Protein AF-A0A8T3Z230-F1 (afdb_monomer_lite)

Secondary structure (DSSP, 8-state):
-TT----EEEEEE---TTSTTSS--EEEEEE---TT-GGGS--HHHHHS-----S-HHHHHHHHHHHH--

Foldseek 3Di:
DVVQFDDKDWDWDDDDPPDPDPDHIDIDIGGQHDPPDPVSDQDPCVVPNNDDDPDDVVVVVVVVCVVPVD

Sequence (70 aa):
DISGVYSFNLSISCPPLDKEGEYPYLIRIVDRGSLLKSTADIGGMELYGSSVVADDPYKFIAILKTVFNR

Structure (mmCIF, N/CA/C/O backbone):
data_AF-A0A8T3Z230-F1
#
_entry.id   AF-A0A8T3Z230-F1
#
loop_
_atom_site.group_PDB
_atom_site.id
_atom_site.type_symbol
_atom_site.label_atom_id
_atom_site.label_alt_id
_atom_site.label_comp_id
_atom_site.label_asym_id
_atom_site.label_entity_id
_atom_site.label_seq_id
_atom_site.pdbx_PDB_ins_code
_atom_site.Cartn_x
_atom_site.Cartn_y
_atom_site.Cartn_z
_atom_site.occupancy
_atom_site.B_iso_or_equiv
_atom_site.auth_seq_id
_atom_site.auth_comp_id
_atom_site.auth_asym_id
_atom_site.auth_atom_id
_atom_site.pdbx_PDB_model_num
ATOM 1 N N . ASP A 1 1 ? -3.008 -2.922 -20.190 1.00 52.62 1 ASP A N 1
ATOM 2 C CA . ASP A 1 1 ? -3.933 -2.153 -19.341 1.00 52.62 1 ASP A CA 1
ATOM 3 C C . ASP A 1 1 ? -3.300 -0.803 -19.013 1.00 52.62 1 ASP A C 1
ATOM 5 O O . ASP A 1 1 ? -2.074 -0.740 -19.003 1.00 52.62 1 ASP A O 1
ATOM 9 N N . ILE A 1 2 ? -4.084 0.259 -18.815 1.00 61.59 2 ILE A N 1
ATOM 10 C CA . ILE A 1 2 ? -3.618 1.665 -18.725 1.00 61.59 2 ILE A CA 1
ATOM 11 C C . ILE A 1 2 ? -2.596 1.882 -17.591 1.00 61.59 2 ILE A C 1
ATOM 13 O O . ILE A 1 2 ? -1.749 2.764 -17.699 1.00 61.59 2 ILE A O 1
ATOM 17 N N . SER A 1 3 ? -2.632 1.059 -16.539 1.00 64.62 3 SER A N 1
ATOM 18 C CA . SER A 1 3 ? -1.701 1.112 -15.402 1.00 64.62 3 SER A CA 1
ATOM 19 C C . SER A 1 3 ? -0.625 0.020 -15.402 1.00 64.62 3 SER A C 1
ATOM 21 O O . SER A 1 3 ? 0.288 0.083 -14.588 1.00 64.62 3 SER A O 1
ATOM 23 N N . GLY A 1 4 ? -0.706 -0.983 -16.285 1.00 74.62 4 GLY A N 1
ATOM 24 C CA . GLY A 1 4 ? 0.284 -2.068 -16.345 1.00 74.62 4 GLY A CA 1
ATOM 25 C C . GLY A 1 4 ? 0.396 -2.939 -15.082 1.00 74.62 4 GLY A C 1
ATOM 26 O O . GLY A 1 4 ? 1.424 -3.587 -14.906 1.00 74.62 4 GLY A O 1
ATOM 27 N N . VAL A 1 5 ? -0.630 -2.966 -14.224 1.00 77.50 5 VAL A N 1
ATOM 28 C CA . VAL A 1 5 ? -0.686 -3.808 -13.014 1.00 77.50 5 VAL A CA 1
ATOM 29 C C . VAL A 1 5 ? -0.938 -5.266 -13.411 1.00 77.50 5 VAL A C 1
ATOM 31 O O . VAL A 1 5 ? -1.899 -5.554 -14.122 1.00 77.50 5 VAL A O 1
ATOM 34 N N . TYR A 1 6 ? -0.097 -6.191 -12.939 1.00 81.25 6 TYR A N 1
ATOM 35 C CA . TYR A 1 6 ? -0.224 -7.631 -13.233 1.00 81.25 6 TYR A CA 1
ATOM 36 C C . TYR A 1 6 ? -0.592 -8.465 -12.005 1.00 81.25 6 TYR A C 1
ATOM 38 O O . TYR A 1 6 ? -1.257 -9.492 -12.130 1.00 81.25 6 TYR A O 1
ATOM 46 N N . SER A 1 7 ? -0.154 -8.045 -10.820 1.00 82.56 7 SER A N 1
ATOM 47 C CA . SER A 1 7 ? -0.444 -8.710 -9.553 1.00 82.56 7 SER A CA 1
ATOM 48 C C . SER A 1 7 ? -0.478 -7.678 -8.429 1.00 82.56 7 SER A C 1
ATOM 50 O O . SER A 1 7 ? 0.235 -6.680 -8.487 1.00 82.56 7 SER A O 1
ATOM 52 N N . PHE A 1 8 ? -1.318 -7.888 -7.414 1.00 86.06 8 PHE A N 1
ATOM 53 C CA . PHE A 1 8 ? -1.427 -6.967 -6.284 1.00 86.06 8 PHE A CA 1
ATOM 54 C C . PHE A 1 8 ? -1.704 -7.703 -4.973 1.00 86.06 8 PHE A C 1
ATOM 56 O O . PHE A 1 8 ? -2.292 -8.783 -4.960 1.00 86.06 8 PHE A O 1
ATOM 63 N N . ASN A 1 9 ? -1.316 -7.071 -3.867 1.00 87.75 9 ASN A N 1
ATOM 64 C CA . ASN A 1 9 ? -1.680 -7.481 -2.517 1.00 87.75 9 ASN A CA 1
ATOM 65 C C . ASN A 1 9 ? -2.785 -6.577 -1.968 1.00 87.75 9 ASN A C 1
ATOM 67 O O . ASN A 1 9 ? -2.771 -5.365 -2.190 1.00 87.75 9 ASN A O 1
ATOM 71 N N . LEU A 1 10 ? -3.699 -7.170 -1.203 1.00 91.62 10 LEU A N 1
ATOM 72 C CA . LEU A 1 10 ? -4.741 -6.475 -0.456 1.00 91.62 10 LEU A CA 1
ATOM 73 C C . LEU A 1 10 ? -4.535 -6.737 1.035 1.00 91.62 10 LEU A C 1
ATOM 75 O O . LEU A 1 10 ? -4.408 -7.889 1.448 1.00 91.62 10 LEU A O 1
ATOM 79 N N . SER A 1 11 ? -4.543 -5.681 1.843 1.00 93.94 11 SER A N 1
ATOM 80 C CA . SER A 1 11 ? -4.634 -5.804 3.294 1.00 93.94 11 SER A CA 1
ATOM 81 C C . SER A 1 11 ? -5.706 -4.887 3.864 1.00 93.94 11 SER A C 1
ATOM 83 O O . SER A 1 11 ? -6.001 -3.817 3.326 1.00 93.94 11 SER A O 1
ATOM 85 N N . ILE A 1 12 ? -6.299 -5.336 4.967 1.00 93.12 12 ILE A N 1
ATOM 86 C CA . ILE A 1 12 ? -7.286 -4.587 5.733 1.00 93.12 12 ILE A CA 1
ATOM 87 C C . ILE A 1 12 ? -6.747 -4.495 7.153 1.00 93.12 12 ILE A C 1
ATOM 89 O O . ILE A 1 12 ? -6.547 -5.511 7.816 1.00 93.12 12 ILE A O 1
ATOM 93 N N . SER A 1 13 ? -6.492 -3.276 7.603 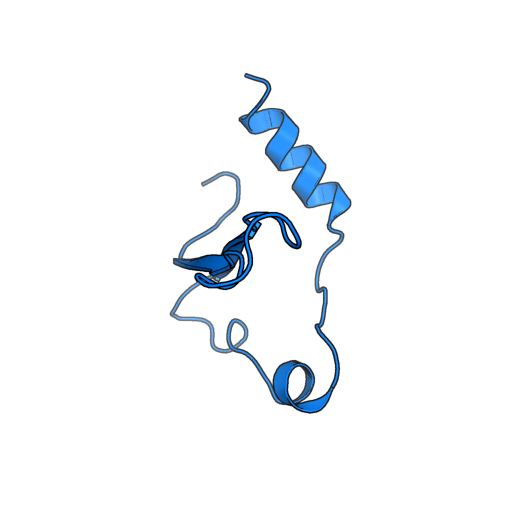1.00 91.81 13 SER A N 1
ATOM 94 C CA . SER A 1 13 ? -6.194 -2.978 8.997 1.00 91.81 13 SER A CA 1
ATOM 95 C C . SER A 1 13 ? -7.474 -2.470 9.638 1.00 91.81 13 SER A C 1
ATOM 97 O O . SER A 1 13 ? -8.031 -1.462 9.206 1.00 91.81 13 SER A O 1
ATOM 99 N N . CYS A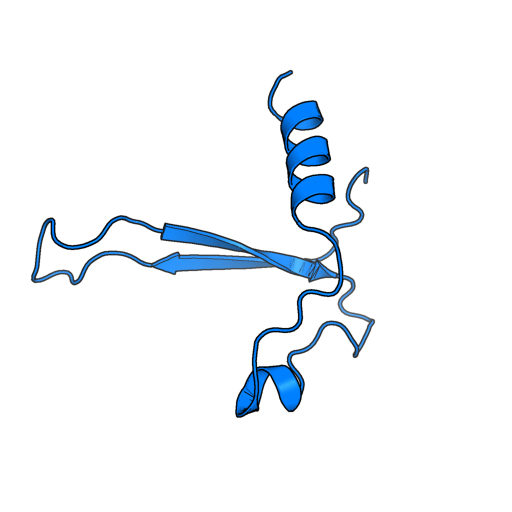 1 14 ? -7.964 -3.202 10.630 1.00 90.56 14 CYS A N 1
ATOM 100 C CA . CYS A 1 14 ? -9.143 -2.839 11.397 1.00 90.56 14 CYS A CA 1
ATOM 101 C C . CYS A 1 14 ? -8.760 -2.475 12.837 1.00 90.56 14 CYS A C 1
ATOM 103 O O . CYS A 1 14 ? -7.663 -2.821 13.292 1.00 90.56 14 CYS A O 1
ATOM 105 N N . PRO A 1 15 ? -9.645 -1.770 13.557 1.00 90.50 15 PRO A N 1
ATOM 106 C CA . PRO A 1 15 ? -9.447 -1.497 14.973 1.00 90.50 15 PRO A CA 1
ATOM 107 C C . PRO A 1 15 ? -9.382 -2.797 15.784 1.00 90.50 15 PRO A C 1
ATOM 109 O O . PRO A 1 15 ? -9.937 -3.813 15.349 1.00 90.50 15 PRO A O 1
ATOM 112 N N . PRO A 1 16 ? -8.736 -2.781 16.963 1.00 88.88 16 PRO A N 1
ATOM 113 C CA . PRO A 1 16 ? -8.795 -3.908 17.884 1.00 88.88 16 PRO A CA 1
ATOM 114 C C . PRO A 1 16 ? -10.251 -4.282 18.185 1.00 88.88 16 PRO A C 1
ATOM 116 O O . PRO A 1 16 ? -11.091 -3.408 18.387 1.00 88.88 16 PRO A O 1
ATOM 119 N N . LEU A 1 17 ? -10.551 -5.583 18.224 1.00 86.31 17 LEU A N 1
ATOM 120 C CA . LEU A 1 17 ? -11.920 -6.074 18.439 1.00 86.31 17 LEU A CA 1
ATOM 121 C C . LEU A 1 17 ? -12.493 -5.667 19.808 1.00 86.31 17 LEU A C 1
ATOM 123 O O . LEU A 1 17 ? -13.705 -5.629 19.979 1.00 86.31 17 LEU A O 1
ATOM 127 N N . ASP A 1 18 ? -11.620 -5.390 20.774 1.00 87.50 18 ASP A N 1
ATOM 128 C CA . ASP A 1 18 ? -11.926 -5.012 22.153 1.00 87.50 18 ASP A CA 1
ATOM 129 C C . ASP A 1 18 ? -11.914 -3.492 22.396 1.00 87.50 18 ASP A C 1
ATOM 131 O O . ASP A 1 18 ? -12.245 -3.046 23.497 1.00 87.50 18 ASP A O 1
ATOM 135 N N . LYS A 1 19 ? -11.544 -2.687 21.392 1.00 75.00 19 LYS A N 1
ATOM 136 C CA . LYS A 1 19 ? -11.490 -1.223 21.482 1.00 75.00 19 LYS A CA 1
ATOM 137 C C . LYS A 1 19 ? -12.174 -0.582 20.285 1.00 75.00 19 LYS A C 1
ATOM 139 O O . LYS A 1 19 ? -11.564 -0.330 19.244 1.00 75.00 19 LYS A O 1
ATOM 144 N N . GLU A 1 20 ? -13.456 -0.282 20.454 1.00 77.19 20 GLU A N 1
ATOM 145 C CA . GLU A 1 20 ? -14.217 0.451 19.449 1.00 77.19 20 GLU A CA 1
ATOM 146 C C . GLU A 1 20 ? -13.775 1.922 19.370 1.00 77.19 20 GLU A C 1
ATOM 148 O O . GLU A 1 20 ? -13.590 2.597 20.380 1.00 77.19 20 GLU A O 1
ATOM 153 N N . GLY A 1 21 ? -13.640 2.436 18.144 1.00 73.88 21 GLY A N 1
ATOM 154 C CA . GLY A 1 21 ? -13.605 3.877 17.868 1.00 73.88 21 GLY A CA 1
ATOM 155 C C . GLY A 1 21 ? -12.247 4.585 17.924 1.00 73.88 21 GLY A C 1
ATOM 156 O O . GLY A 1 21 ? -12.186 5.742 17.517 1.00 73.88 21 GLY A O 1
ATOM 157 N N . GLU A 1 22 ? -11.158 3.940 18.356 1.00 80.94 22 GLU A N 1
ATOM 158 C CA . GLU A 1 22 ? -9.835 4.602 18.405 1.00 80.94 22 GLU A CA 1
ATOM 159 C C . GLU A 1 22 ? -9.138 4.698 17.037 1.00 80.94 22 GLU A C 1
ATOM 161 O O . GLU A 1 22 ? -8.365 5.626 16.802 1.00 80.94 22 GLU A O 1
ATOM 166 N N . TYR A 1 23 ? -9.414 3.769 16.117 1.00 85.69 23 TYR A N 1
ATOM 167 C CA . TYR A 1 23 ? -8.739 3.699 14.820 1.00 85.69 23 TYR A CA 1
ATOM 168 C C . TYR A 1 23 ? -9.740 3.537 13.668 1.00 85.69 23 TYR A C 1
ATOM 170 O O . TYR A 1 23 ? -10.823 2.984 13.862 1.00 85.69 23 TYR A O 1
ATOM 178 N N . PRO A 1 24 ? -9.424 4.021 12.456 1.00 90.44 24 PRO A N 1
ATOM 179 C CA . PRO A 1 24 ? -10.243 3.768 11.280 1.00 90.44 24 PRO A CA 1
ATOM 180 C C . PRO A 1 24 ? -9.926 2.403 10.664 1.00 90.44 24 PRO A C 1
ATOM 182 O O . PRO A 1 24 ? -8.840 1.847 10.838 1.00 90.44 24 PRO A O 1
ATOM 185 N N . TYR A 1 25 ? -10.852 1.910 9.845 1.00 91.31 25 TYR A N 1
ATOM 186 C CA . TYR A 1 25 ? -10.535 0.863 8.882 1.00 91.31 25 TYR A CA 1
ATOM 187 C C . TYR A 1 25 ? -9.648 1.442 7.776 1.00 91.31 25 TYR A C 1
ATOM 189 O O . TYR A 1 25 ? -9.987 2.448 7.151 1.00 91.31 25 TYR A O 1
ATOM 197 N N . LEU A 1 26 ? -8.519 0.789 7.521 1.00 93.56 26 LEU A N 1
ATOM 198 C CA . LEU A 1 26 ? -7.581 1.137 6.461 1.00 93.56 26 LEU A CA 1
ATOM 199 C C . LEU A 1 26 ? -7.478 -0.031 5.487 1.00 93.56 26 LEU A C 1
ATOM 201 O O . LEU A 1 26 ? -7.015 -1.113 5.842 1.00 93.56 26 LEU A O 1
ATOM 205 N N . ILE A 1 27 ? -7.891 0.205 4.245 1.00 94.56 27 ILE A N 1
ATOM 206 C CA . ILE A 1 27 ? -7.714 -0.742 3.144 1.00 94.56 27 ILE A CA 1
ATOM 207 C C . ILE A 1 27 ? -6.477 -0.311 2.363 1.00 94.56 27 ILE A C 1
ATOM 209 O O . ILE A 1 27 ? -6.377 0.839 1.932 1.00 94.56 27 ILE A O 1
ATOM 213 N N . ARG A 1 28 ? -5.531 -1.230 2.175 1.00 91.25 28 ARG A N 1
ATOM 214 C CA . ARG A 1 28 ? -4.310 -0.994 1.406 1.00 91.25 28 ARG A CA 1
ATOM 215 C C . ARG A 1 28 ? -4.250 -1.963 0.235 1.00 91.25 28 ARG A C 1
ATOM 217 O O . ARG A 1 28 ? -4.342 -3.173 0.420 1.00 91.25 28 ARG A O 1
ATOM 224 N N . ILE A 1 29 ? -4.047 -1.412 -0.956 1.00 89.06 29 ILE A N 1
ATOM 225 C CA . ILE A 1 29 ? -3.785 -2.161 -2.184 1.00 89.06 29 ILE A CA 1
ATOM 226 C C . ILE A 1 29 ? -2.369 -1.810 -2.630 1.00 89.06 29 ILE A C 1
ATOM 228 O O . ILE A 1 29 ? -2.023 -0.631 -2.693 1.00 89.06 29 ILE A O 1
ATOM 232 N N . VAL A 1 30 ? -1.546 -2.821 -2.903 1.00 85.25 30 VAL A N 1
ATOM 233 C CA . VAL A 1 30 ? -0.150 -2.642 -3.323 1.00 85.25 30 VAL A CA 1
ATOM 234 C C . VAL A 1 30 ? 0.085 -3.410 -4.613 1.00 85.25 30 VAL A C 1
ATOM 236 O O . VAL A 1 30 ? -0.033 -4.633 -4.617 1.00 85.25 30 VAL A O 1
ATOM 239 N N . ASP A 1 31 ? 0.427 -2.701 -5.688 1.00 83.31 31 ASP A N 1
ATOM 240 C CA . ASP A 1 31 ? 0.885 -3.320 -6.934 1.00 83.31 31 ASP A CA 1
ATOM 241 C C . ASP A 1 31 ? 2.239 -4.012 -6.709 1.00 83.31 31 ASP A C 1
ATOM 243 O O . ASP A 1 31 ? 3.156 -3.442 -6.115 1.00 83.31 31 ASP A O 1
ATOM 247 N N . ARG A 1 32 ? 2.342 -5.263 -7.158 1.00 78.56 32 ARG A N 1
ATOM 248 C CA . ARG A 1 32 ? 3.546 -6.103 -7.090 1.00 78.56 32 ARG A CA 1
ATOM 249 C C . ARG A 1 32 ? 4.172 -6.321 -8.464 1.00 78.56 32 ARG A C 1
ATOM 251 O O . ARG A 1 32 ? 5.123 -7.083 -8.583 1.00 78.56 32 ARG A O 1
ATOM 258 N N . GLY A 1 33 ? 3.675 -5.662 -9.508 1.00 77.06 33 GLY A N 1
ATOM 259 C CA . GLY A 1 33 ? 4.221 -5.777 -10.851 1.00 77.06 33 GLY A CA 1
ATOM 260 C C . GLY A 1 33 ? 4.155 -7.210 -11.389 1.00 77.06 33 GLY A C 1
ATOM 261 O O . GLY A 1 33 ? 3.264 -7.992 -11.051 1.00 77.06 33 GLY A O 1
ATOM 262 N N . SER A 1 34 ? 5.084 -7.547 -12.285 1.00 77.50 34 SER A N 1
ATOM 263 C CA . SER A 1 34 ? 5.148 -8.877 -12.899 1.00 77.50 34 SER A CA 1
ATOM 264 C C . SER A 1 34 ? 5.758 -9.902 -11.948 1.00 77.50 34 SER A C 1
ATOM 266 O O . SER A 1 34 ? 6.877 -9.713 -11.480 1.00 77.50 34 SER A O 1
ATOM 268 N N . LEU A 1 35 ? 5.085 -11.045 -11.790 1.00 69.56 35 LEU A N 1
ATOM 269 C CA . LEU A 1 35 ? 5.573 -12.207 -11.032 1.00 69.56 35 LEU A CA 1
ATOM 270 C C . LEU A 1 35 ? 6.898 -12.782 -11.569 1.00 69.56 35 LEU A C 1
ATOM 272 O O . LEU A 1 35 ? 7.551 -13.566 -10.891 1.00 69.56 35 LEU A O 1
ATOM 276 N N . LEU A 1 36 ? 7.291 -12.413 -12.793 1.00 75.56 36 LEU A N 1
ATOM 277 C CA . LEU A 1 36 ? 8.534 -12.854 -13.431 1.00 75.56 36 LEU A CA 1
ATOM 278 C C . LEU A 1 36 ? 9.701 -11.8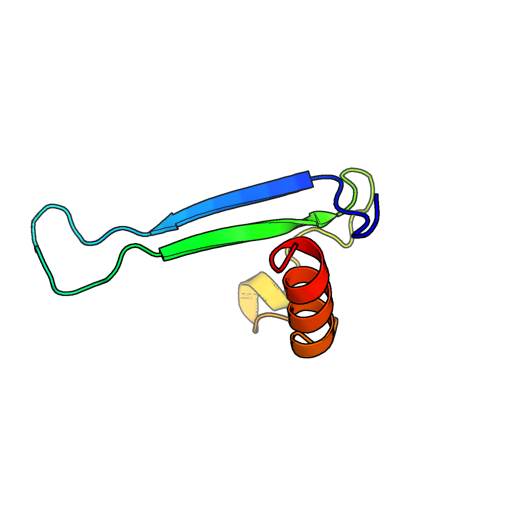69 -13.227 1.00 75.56 36 LEU A C 1
ATOM 280 O O . LEU A 1 36 ? 10.808 -12.138 -13.694 1.00 75.56 36 LEU A O 1
ATOM 284 N N . LYS A 1 37 ? 9.481 -10.721 -12.566 1.00 67.94 37 LYS A N 1
ATOM 285 C CA . LYS A 1 37 ? 10.530 -9.741 -12.242 1.00 67.94 37 LYS A CA 1
ATOM 286 C C . LYS A 1 37 ? 10.910 -9.827 -10.762 1.00 67.94 37 LYS A C 1
ATOM 288 O O . LYS A 1 37 ? 10.134 -9.436 -9.902 1.00 67.94 37 LYS A O 1
ATOM 293 N N . SER A 1 38 ? 12.155 -10.212 -10.483 1.00 62.16 38 SER A N 1
ATOM 294 C CA . SER A 1 38 ? 12.710 -10.296 -9.119 1.00 62.16 38 SER A CA 1
ATOM 295 C C . SER A 1 38 ? 12.873 -8.946 -8.410 1.00 62.16 38 SER A C 1
ATOM 297 O O . SER A 1 38 ? 13.031 -8.898 -7.197 1.00 62.16 38 SER A O 1
ATOM 299 N N . THR A 1 39 ? 12.838 -7.829 -9.142 1.00 62.75 39 THR A N 1
ATOM 300 C CA . THR A 1 39 ? 12.944 -6.477 -8.567 1.00 62.75 39 THR A CA 1
ATOM 301 C C . THR A 1 39 ? 11.649 -5.992 -7.916 1.00 62.75 39 THR A C 1
ATOM 303 O O . THR A 1 39 ? 11.622 -4.881 -7.401 1.00 62.75 39 THR A O 1
ATOM 306 N N . ALA A 1 40 ? 10.561 -6.762 -8.006 1.00 59.50 40 ALA A N 1
ATOM 307 C CA . ALA A 1 40 ? 9.269 -6.416 -7.414 1.00 59.50 40 ALA A CA 1
ATOM 308 C C . ALA A 1 40 ? 9.049 -7.043 -6.021 1.00 59.50 40 ALA A C 1
ATOM 310 O O . ALA A 1 40 ? 7.955 -6.968 -5.445 1.00 59.50 40 ALA A O 1
ATOM 311 N N . ASP A 1 41 ? 10.099 -7.664 -5.486 1.00 64.94 41 ASP A N 1
ATOM 312 C CA . ASP A 1 41 ? 10.143 -8.215 -4.143 1.00 64.94 41 ASP A CA 1
ATOM 313 C C . ASP A 1 41 ? 10.758 -7.228 -3.148 1.00 64.94 41 ASP A C 1
ATOM 315 O O . ASP A 1 41 ? 11.509 -6.324 -3.506 1.00 64.94 41 ASP A O 1
ATOM 319 N N . ILE A 1 42 ? 10.405 -7.406 -1.874 1.00 65.81 42 ILE A N 1
ATOM 320 C CA . ILE A 1 42 ? 10.936 -6.616 -0.761 1.00 65.81 42 ILE A CA 1
ATOM 321 C C . ILE A 1 42 ? 12.411 -6.998 -0.569 1.00 65.81 42 ILE A C 1
ATOM 323 O O . ILE A 1 42 ? 12.721 -8.170 -0.343 1.00 65.81 42 ILE A O 1
ATOM 327 N N . GLY A 1 43 ? 13.315 -6.022 -0.659 1.00 71.12 43 GLY A N 1
ATOM 328 C CA . GLY A 1 43 ?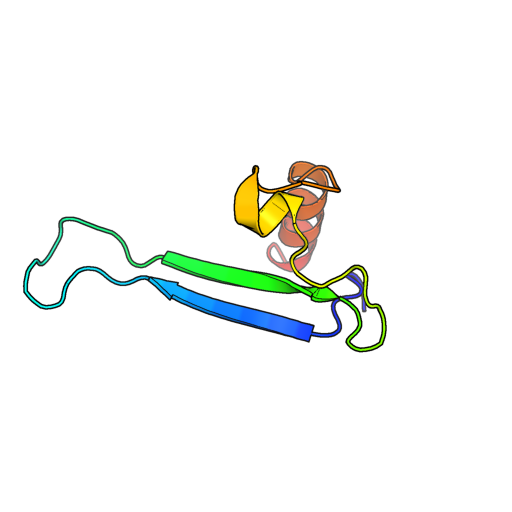 14.751 -6.206 -0.495 1.00 71.12 43 GLY A CA 1
ATOM 329 C C . GLY A 1 43 ? 15.253 -5.819 0.897 1.00 71.12 43 GLY A C 1
ATOM 330 O O . GLY A 1 43 ? 14.497 -5.490 1.810 1.00 71.12 43 GLY A O 1
ATOM 331 N N . GLY A 1 44 ? 16.577 -5.848 1.074 1.00 69.50 44 GLY A N 1
ATOM 332 C CA . GLY A 1 44 ? 17.208 -5.507 2.354 1.00 69.50 44 GLY A CA 1
ATOM 333 C C . GLY A 1 44 ? 16.951 -4.064 2.804 1.00 69.50 44 GLY A C 1
ATOM 334 O O . GLY A 1 44 ? 16.884 -3.806 4.002 1.00 69.50 44 GLY A O 1
ATOM 335 N N . MET A 1 45 ? 16.763 -3.132 1.864 1.00 71.50 45 MET A N 1
ATOM 336 C CA . MET A 1 45 ? 16.496 -1.727 2.182 1.00 71.50 45 MET A CA 1
ATOM 337 C C . MET A 1 45 ? 15.071 -1.524 2.697 1.00 71.50 45 MET A C 1
ATOM 339 O O . MET A 1 45 ? 14.870 -0.761 3.636 1.00 71.50 45 MET A O 1
ATOM 343 N N . GLU A 1 46 ? 14.102 -2.259 2.160 1.00 78.06 46 GLU A N 1
ATOM 344 C CA . GLU A 1 46 ? 12.725 -2.241 2.645 1.00 78.06 46 GLU A CA 1
ATOM 345 C C . GLU A 1 46 ? 12.557 -3.046 3.945 1.00 78.06 46 GLU A C 1
ATOM 347 O O . GLU A 1 46 ? 11.716 -2.692 4.768 1.00 78.06 46 GLU A O 1
ATOM 352 N N . LEU A 1 47 ? 13.350 -4.108 4.147 1.00 72.88 47 LEU A N 1
ATOM 353 C CA . LEU A 1 47 ? 13.315 -4.930 5.365 1.00 72.88 47 LEU A CA 1
ATOM 354 C C . LEU A 1 47 ? 13.989 -4.261 6.567 1.00 72.88 47 LEU A C 1
ATOM 356 O O . LEU A 1 47 ? 13.493 -4.383 7.686 1.00 72.88 47 LEU A O 1
ATOM 360 N N . TYR A 1 48 ? 15.127 -3.597 6.353 1.00 74.31 48 TYR A N 1
ATOM 361 C CA . TYR A 1 48 ? 15.984 -3.098 7.437 1.00 74.31 48 TYR A CA 1
ATOM 362 C C . TYR A 1 48 ? 16.218 -1.585 7.404 1.00 74.31 48 TYR A C 1
ATOM 364 O O . TYR A 1 48 ? 16.821 -1.041 8.328 1.00 74.31 48 TYR A O 1
ATOM 372 N N . GLY A 1 49 ? 15.771 -0.908 6.348 1.00 75.94 49 GLY A N 1
ATOM 373 C CA . GLY A 1 49 ? 15.899 0.534 6.172 1.00 75.94 49 GLY A CA 1
ATOM 374 C C . GLY A 1 49 ? 14.539 1.225 6.172 1.00 75.94 49 GLY A C 1
ATOM 375 O O . GLY A 1 49 ? 13.796 1.181 7.150 1.00 75.94 49 GLY A O 1
ATOM 376 N N . SER A 1 50 ? 14.226 1.909 5.077 1.00 76.12 50 SER A N 1
ATOM 377 C CA . SER A 1 50 ? 12.977 2.639 4.882 1.00 76.12 50 SER A CA 1
ATOM 378 C C . SER A 1 50 ? 12.295 2.205 3.590 1.00 76.12 50 SER A C 1
ATOM 380 O O . SER A 1 50 ? 12.917 1.647 2.686 1.00 76.12 50 SER A O 1
ATOM 382 N N . SER A 1 51 ? 10.992 2.474 3.484 1.00 74.12 51 SER A N 1
ATOM 383 C CA . SER A 1 51 ? 10.270 2.260 2.232 1.00 74.12 51 SER A CA 1
ATOM 384 C C . SER A 1 51 ? 10.869 3.110 1.114 1.00 74.12 51 SER A C 1
ATOM 386 O O . SER A 1 51 ? 11.017 4.326 1.257 1.00 74.12 51 SER A O 1
ATOM 388 N N . VAL A 1 52 ? 11.158 2.472 -0.017 1.00 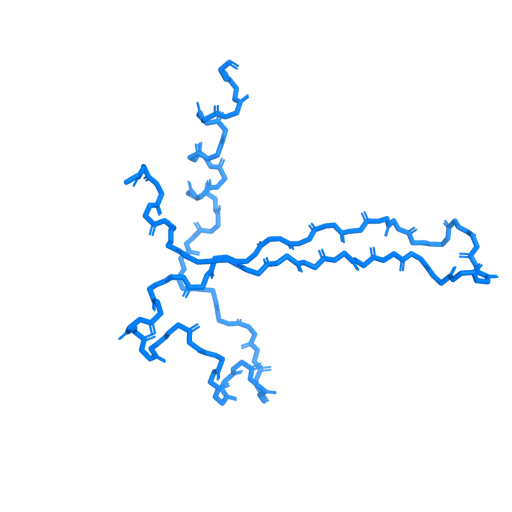71.88 52 VAL A N 1
ATOM 389 C CA . VAL A 1 52 ? 11.641 3.145 -1.220 1.00 71.88 52 VAL A CA 1
ATOM 390 C C . VAL A 1 52 ? 10.449 3.491 -2.102 1.00 71.88 52 VAL A C 1
ATOM 392 O O . VAL A 1 52 ? 9.675 2.623 -2.499 1.00 71.88 52 VAL A O 1
ATOM 395 N N . VAL A 1 53 ? 10.294 4.776 -2.409 1.00 77.75 53 VAL A N 1
ATOM 396 C CA . VAL A 1 53 ? 9.277 5.262 -3.345 1.00 77.75 53 VAL A CA 1
ATOM 397 C C . VAL A 1 53 ? 9.966 5.508 -4.682 1.00 77.75 53 VAL A C 1
ATOM 399 O O . VAL A 1 53 ? 10.700 6.480 -4.835 1.00 77.75 53 VAL A O 1
ATOM 402 N N . ALA A 1 54 ? 9.773 4.586 -5.626 1.00 74.00 54 ALA A N 1
ATOM 403 C CA . ALA A 1 54 ? 10.457 4.614 -6.921 1.00 74.00 54 ALA A CA 1
ATOM 404 C C . ALA A 1 54 ? 9.895 5.666 -7.894 1.00 74.00 54 ALA A C 1
ATOM 406 O O . ALA A 1 54 ? 10.597 6.081 -8.812 1.00 74.00 54 ALA A O 1
ATOM 407 N N . ASP A 1 55 ? 8.648 6.098 -7.691 1.00 78.25 55 ASP A N 1
ATOM 408 C CA . ASP A 1 55 ? 7.935 7.005 -8.589 1.00 78.25 55 ASP A CA 1
ATOM 409 C C . ASP A 1 55 ? 7.118 8.047 -7.821 1.00 78.25 55 ASP A C 1
ATOM 411 O O . ASP A 1 55 ? 6.699 7.827 -6.685 1.00 78.25 55 ASP A O 1
ATOM 415 N N . ASP A 1 56 ? 6.867 9.189 -8.459 1.00 86.19 56 ASP A N 1
ATOM 416 C CA . ASP A 1 56 ? 6.112 10.289 -7.853 1.00 86.19 56 ASP A CA 1
ATOM 417 C C . ASP A 1 56 ? 4.635 9.895 -7.616 1.00 86.19 56 ASP A C 1
ATOM 419 O O . ASP A 1 56 ? 3.888 9.693 -8.585 1.00 86.19 56 ASP A O 1
ATOM 423 N N . PRO A 1 57 ? 4.164 9.842 -6.352 1.00 86.75 57 PRO A N 1
ATOM 424 C CA . PRO A 1 57 ? 2.802 9.423 -6.035 1.00 86.75 57 PRO A CA 1
ATOM 425 C C . PRO A 1 57 ? 1.732 10.357 -6.618 1.00 86.75 57 PRO A C 1
ATOM 427 O O . PRO A 1 57 ? 0.616 9.910 -6.897 1.00 86.75 57 PRO A O 1
ATOM 430 N N . TYR A 1 58 ? 2.039 11.636 -6.858 1.00 90.75 58 TYR A N 1
ATOM 431 C CA . TYR A 1 58 ? 1.066 12.585 -7.404 1.00 90.75 58 TYR A CA 1
ATOM 432 C C . TYR A 1 58 ? 0.706 12.281 -8.857 1.00 90.75 58 TYR A C 1
ATOM 434 O O . TYR A 1 58 ? -0.448 12.471 -9.256 1.00 90.75 58 TYR A O 1
ATOM 442 N N . LYS A 1 59 ? 1.652 11.740 -9.634 1.00 88.81 59 LYS A N 1
ATOM 443 C CA . LYS A 1 59 ? 1.383 11.282 -11.004 1.00 88.81 59 LYS A CA 1
ATOM 444 C C . LYS A 1 59 ? 0.379 10.137 -11.000 1.00 88.81 59 LYS A C 1
ATOM 446 O O . LYS A 1 59 ? -0.572 10.149 -11.780 1.00 88.81 59 LYS A O 1
ATOM 451 N N . PHE A 1 60 ? 0.543 9.190 -10.079 1.00 85.88 60 PHE A N 1
ATOM 452 C CA . PHE A 1 60 ? -0.374 8.062 -9.947 1.00 85.88 60 PHE A CA 1
ATOM 453 C C . PHE A 1 60 ? -1.773 8.505 -9.492 1.00 85.88 60 PHE A C 1
ATOM 455 O O . PHE A 1 60 ? -2.774 8.084 -10.072 1.00 85.88 60 PHE A O 1
ATOM 462 N N . ILE A 1 61 ? -1.861 9.431 -8.529 1.00 90.06 61 ILE A N 1
ATOM 463 C CA . ILE A 1 61 ? -3.140 10.014 -8.090 1.00 90.06 61 ILE A CA 1
ATOM 464 C C . ILE A 1 61 ? -3.879 10.684 -9.258 1.00 90.06 61 ILE A C 1
ATOM 466 O O . ILE A 1 61 ? -5.096 10.535 -9.377 1.00 90.06 61 ILE A O 1
ATOM 470 N N . ALA A 1 62 ? -3.170 11.414 -10.125 1.00 90.38 62 ALA A N 1
ATOM 471 C CA . ALA A 1 62 ? -3.776 12.050 -11.293 1.00 90.38 62 ALA A CA 1
ATOM 472 C C . ALA A 1 62 ? -4.380 11.018 -12.263 1.00 90.38 62 ALA A C 1
ATOM 474 O O . ALA A 1 62 ? -5.517 11.194 -12.700 1.00 90.38 62 ALA A O 1
ATOM 475 N N . ILE A 1 63 ? -3.667 9.916 -12.527 1.00 88.31 63 ILE A N 1
ATOM 476 C CA . ILE A 1 63 ? -4.157 8.813 -13.369 1.00 88.31 63 ILE A CA 1
ATOM 477 C C . ILE A 1 63 ? -5.425 8.193 -12.767 1.00 88.31 63 ILE A C 1
ATOM 479 O O . ILE A 1 63 ? -6.422 8.032 -13.473 1.00 88.31 63 ILE A O 1
ATOM 483 N N . LEU A 1 64 ? -5.425 7.895 -11.460 1.00 87.75 64 LEU A N 1
ATOM 484 C CA . LEU A 1 64 ? -6.597 7.326 -10.786 1.00 87.75 64 LEU A CA 1
ATOM 485 C C . LEU A 1 64 ? -7.810 8.255 -10.878 1.00 87.75 64 LEU A C 1
ATOM 487 O O . LEU A 1 64 ? -8.911 7.790 -11.166 1.00 87.75 64 LEU A O 1
ATOM 491 N N . LYS A 1 65 ? -7.622 9.568 -10.700 1.00 90.38 65 LYS A N 1
ATOM 492 C CA . LYS A 1 65 ? -8.711 10.546 -10.850 1.00 90.38 65 LYS A CA 1
ATOM 493 C C . LYS A 1 65 ? -9.342 10.492 -12.239 1.00 90.38 65 LYS A C 1
ATOM 495 O O . LYS A 1 65 ? -10.559 10.561 -12.334 1.00 90.38 65 LYS A O 1
ATOM 500 N N . THR A 1 66 ? -8.556 10.341 -13.303 1.00 88.81 66 THR A N 1
ATOM 501 C CA . THR A 1 66 ? -9.094 10.229 -14.670 1.00 88.81 66 THR A CA 1
ATOM 502 C C . THR A 1 66 ? -9.935 8.966 -14.875 1.00 88.81 66 THR A C 1
ATOM 504 O O . THR A 1 66 ? -10.888 8.995 -15.650 1.00 88.81 66 THR A O 1
ATOM 507 N N . VAL A 1 67 ? -9.604 7.868 -14.191 1.00 86.56 67 VAL A N 1
ATOM 508 C CA . VAL A 1 67 ? -10.344 6.600 -14.298 1.00 86.56 67 VAL A CA 1
ATOM 509 C C . VAL A 1 67 ? -11.615 6.608 -13.444 1.00 86.56 67 VAL A C 1
ATOM 511 O O . VAL A 1 67 ? -12.650 6.151 -13.918 1.00 86.56 67 VAL A O 1
ATOM 514 N N . PHE A 1 68 ? -11.551 7.129 -12.214 1.00 85.31 68 PHE A N 1
ATOM 515 C CA . PHE A 1 68 ? -12.665 7.087 -11.257 1.00 85.31 68 PHE A CA 1
ATOM 516 C C . PHE A 1 68 ? -13.623 8.287 -11.322 1.00 85.31 68 PHE A C 1
ATOM 518 O O . PHE A 1 68 ? -14.756 8.147 -10.881 1.00 85.31 68 PHE A O 1
ATOM 525 N N . ASN A 1 69 ? -13.223 9.439 -11.879 1.00 75.44 69 ASN A N 1
ATOM 526 C CA . ASN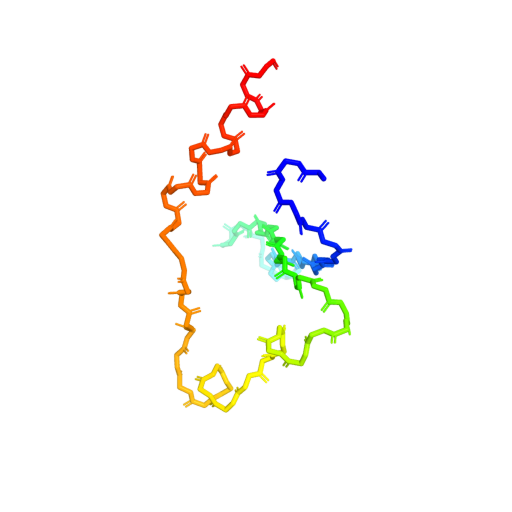 A 1 69 ? -14.135 10.571 -12.132 1.00 75.44 69 ASN A CA 1
ATOM 527 C C . ASN A 1 69 ? -14.842 10.466 -13.500 1.00 75.44 69 ASN A C 1
ATOM 529 O O . ASN A 1 69 ? -15.121 11.488 -14.131 1.00 75.44 69 ASN A O 1
ATOM 533 N N . ARG A 1 70 ? -15.081 9.243 -13.978 1.00 53.72 70 ARG A N 1
ATOM 534 C CA . ARG A 1 70 ? -15.947 8.967 -15.127 1.00 53.72 70 ARG A CA 1
ATOM 535 C C . ARG A 1 70 ? -17.362 8.659 -14.672 1.00 53.72 70 ARG A C 1
ATOM 537 O O . ARG A 1 70 ? -17.498 7.932 -13.666 1.00 53.72 70 ARG A O 1
#

pLDDT: mean 79.94, std 10.27, range [52.62, 94.56]

Radius of gyration: 15.73 Å; chains: 1; bounding box: 33×25×42 Å